Protein AF-A0A6V8KD96-F1 (afdb_monomer_lite)

Structure (mmCIF, N/CA/C/O backbone):
data_AF-A0A6V8KD96-F1
#
_entry.id   AF-A0A6V8KD96-F1
#
loop_
_atom_site.group_PDB
_atom_site.id
_atom_site.type_symbol
_atom_site.label_atom_id
_atom_site.label_alt_id
_atom_site.label_comp_id
_atom_site.label_asym_id
_atom_site.label_entity_id
_atom_site.label_seq_id
_atom_site.pdbx_PDB_ins_code
_atom_site.Cartn_x
_atom_site.Cartn_y
_atom_site.Cartn_z
_atom_site.occupancy
_atom_site.B_iso_or_equiv
_atom_site.auth_seq_id
_atom_site.auth_comp_id
_atom_site.auth_asym_id
_atom_site.auth_atom_id
_atom_site.pdbx_PDB_model_num
ATOM 1 N N . MET A 1 1 ? 16.636 -43.516 18.981 1.00 42.97 1 MET A N 1
ATOM 2 C CA . MET A 1 1 ? 16.781 -42.056 19.197 1.00 42.97 1 MET A CA 1
ATOM 3 C C . MET A 1 1 ? 15.887 -41.313 18.204 1.00 42.97 1 MET A C 1
ATOM 5 O O . MET A 1 1 ? 16.340 -40.956 17.128 1.00 42.97 1 MET A O 1
ATOM 9 N N . GLY A 1 2 ? 14.596 -41.149 18.510 1.00 41.62 2 GLY A N 1
ATOM 10 C CA . GLY A 1 2 ? 13.645 -40.434 17.646 1.00 41.62 2 GLY A CA 1
ATOM 11 C C . GLY A 1 2 ? 13.382 -39.036 18.199 1.00 41.62 2 GLY A C 1
ATOM 12 O O . GLY A 1 2 ? 12.843 -38.909 19.297 1.00 41.62 2 GLY A O 1
ATOM 13 N N . ARG A 1 3 ? 13.799 -37.987 17.483 1.00 45.72 3 ARG A N 1
ATOM 14 C CA . ARG A 1 3 ? 13.549 -36.592 17.878 1.00 45.72 3 ARG A CA 1
ATOM 15 C C . ARG A 1 3 ? 12.048 -36.306 17.755 1.00 45.72 3 ARG A C 1
ATOM 17 O O . ARG A 1 3 ? 11.510 -36.336 16.653 1.00 45.72 3 ARG A O 1
ATOM 24 N N . ARG A 1 4 ? 11.370 -36.032 18.876 1.00 44.94 4 ARG A N 1
ATOM 25 C CA . ARG A 1 4 ? 9.996 -35.503 18.874 1.00 44.94 4 ARG A CA 1
ATOM 26 C C . ARG A 1 4 ? 9.994 -34.161 18.141 1.00 44.94 4 ARG A C 1
ATOM 28 O O . ARG A 1 4 ? 10.761 -33.269 18.498 1.00 44.94 4 ARG A O 1
ATOM 35 N N . ALA A 1 5 ? 9.143 -34.023 17.128 1.00 49.69 5 ALA A N 1
ATOM 36 C CA . ALA A 1 5 ? 8.895 -32.739 16.489 1.00 49.69 5 ALA A CA 1
ATOM 37 C C . ALA A 1 5 ? 8.270 -31.782 17.517 1.00 49.69 5 ALA A C 1
ATOM 39 O O . ALA A 1 5 ? 7.313 -32.141 18.205 1.00 49.69 5 ALA A O 1
ATOM 40 N N . ALA A 1 6 ? 8.833 -30.580 17.644 1.00 44.31 6 ALA A N 1
ATOM 41 C CA . ALA A 1 6 ? 8.273 -29.541 18.498 1.00 44.31 6 ALA A CA 1
ATOM 42 C C . ALA A 1 6 ? 6.918 -29.075 17.930 1.00 44.31 6 ALA A C 1
ATOM 44 O O . ALA A 1 6 ? 6.780 -28.964 16.706 1.00 44.31 6 ALA A O 1
ATOM 45 N N . PRO A 1 7 ? 5.914 -28.788 18.777 1.00 42.50 7 PRO A N 1
ATOM 46 C CA . PRO A 1 7 ? 4.627 -28.296 18.308 1.00 42.50 7 PRO A CA 1
ATOM 47 C C . PRO A 1 7 ? 4.810 -26.957 17.583 1.00 42.50 7 PRO A C 1
ATOM 49 O O . PRO A 1 7 ? 5.487 -26.052 18.078 1.00 42.50 7 PRO A O 1
ATOM 52 N N . ARG A 1 8 ? 4.203 -26.829 16.395 1.00 50.16 8 ARG A N 1
ATOM 53 C CA . ARG A 1 8 ? 4.116 -25.555 15.670 1.00 50.16 8 ARG A CA 1
ATOM 54 C C . ARG A 1 8 ? 3.422 -24.5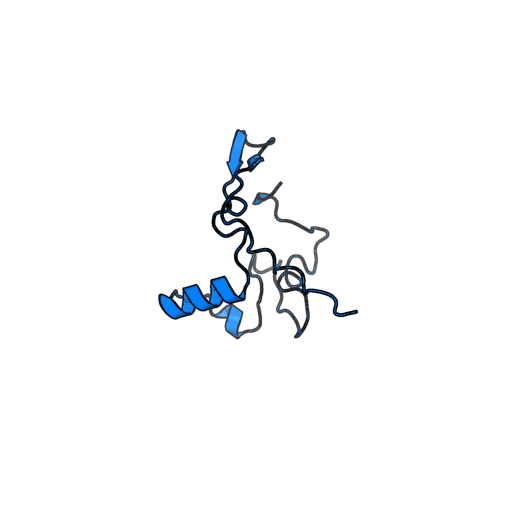52 16.591 1.00 50.16 8 ARG A C 1
ATOM 56 O O . ARG A 1 8 ? 2.284 -24.784 16.990 1.00 50.16 8 ARG A O 1
ATOM 63 N N . ARG A 1 9 ? 4.115 -23.467 16.957 1.00 46.56 9 ARG A N 1
ATOM 64 C CA . ARG A 1 9 ? 3.521 -22.373 17.734 1.00 46.56 9 ARG A CA 1
ATOM 65 C C . ARG A 1 9 ? 2.315 -21.846 16.960 1.00 46.56 9 ARG A C 1
ATOM 67 O O . ARG A 1 9 ? 2.481 -21.260 15.895 1.00 46.56 9 ARG A O 1
ATOM 74 N N . VAL A 1 10 ? 1.120 -22.066 17.494 1.00 46.19 10 VAL A N 1
ATOM 75 C CA . VAL A 1 10 ? -0.070 -21.326 17.079 1.00 46.19 10 VAL A CA 1
ATOM 76 C C . VAL A 1 10 ? 0.177 -19.877 17.495 1.00 46.19 10 VAL A C 1
ATOM 78 O O . VAL A 1 10 ? 0.457 -19.614 18.666 1.00 46.19 10 VAL A O 1
ATOM 81 N N . ALA A 1 11 ? 0.189 -18.958 16.531 1.00 42.69 11 ALA A N 1
ATOM 82 C CA . ALA A 1 11 ? 0.387 -17.540 16.802 1.00 42.69 11 ALA A CA 1
ATOM 83 C C . ALA A 1 11 ? -0.761 -17.010 17.682 1.00 42.69 11 ALA A C 1
ATOM 85 O O . ALA A 1 11 ? -1.929 -17.295 17.423 1.00 42.69 11 ALA A O 1
ATOM 86 N N . ASP A 1 12 ? -0.415 -16.273 18.740 1.00 39.38 12 ASP A N 1
ATOM 87 C CA . ASP A 1 12 ? -1.361 -15.653 19.674 1.00 39.38 12 ASP A CA 1
ATOM 88 C C . ASP A 1 12 ? -2.137 -14.518 18.972 1.00 39.38 12 ASP A C 1
ATOM 90 O O . ASP A 1 12 ? -1.511 -13.539 18.552 1.00 39.38 12 ASP A O 1
ATOM 94 N N . PRO A 1 13 ? -3.481 -14.581 18.884 1.00 42.00 13 PRO A N 1
ATOM 95 C CA . PRO A 1 13 ? -4.300 -13.565 18.213 1.00 42.00 13 PRO A CA 1
ATOM 96 C C . PRO A 1 13 ? -4.198 -12.156 18.825 1.00 42.00 13 PRO A C 1
ATOM 98 O O . PRO A 1 13 ? -4.620 -11.177 18.210 1.00 42.00 13 PRO A O 1
ATOM 101 N N . ARG A 1 14 ? -3.655 -12.027 20.043 1.00 45.84 14 ARG A N 1
ATOM 102 C CA . ARG A 1 14 ? -3.650 -10.778 20.825 1.00 45.84 14 ARG A CA 1
ATOM 103 C C . 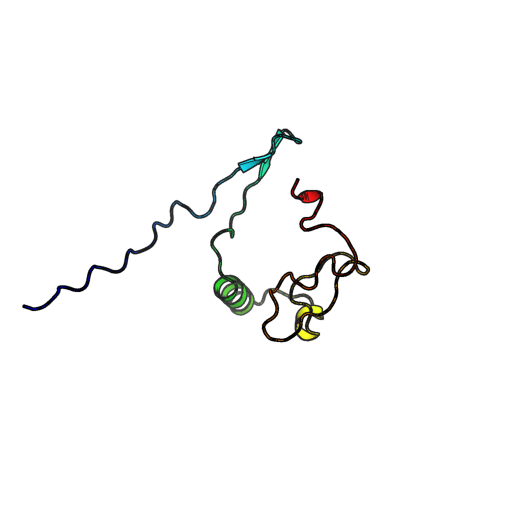ARG A 1 14 ? -2.593 -9.749 20.407 1.00 45.84 14 ARG A C 1
ATOM 105 O O . ARG A 1 14 ? -2.587 -8.649 20.951 1.00 45.84 14 ARG A O 1
ATOM 112 N N . GLN A 1 15 ? -1.729 -10.048 19.433 1.00 45.97 15 GLN A N 1
ATOM 113 C CA . GLN A 1 15 ? -0.634 -9.146 19.027 1.00 45.97 15 GLN A CA 1
ATOM 114 C C . GLN A 1 15 ? -0.931 -8.280 17.785 1.00 45.97 15 GLN A C 1
ATOM 116 O O . GLN A 1 15 ? -0.067 -7.532 17.331 1.00 45.97 15 GLN A O 1
ATOM 121 N N . HIS A 1 16 ? -2.136 -8.341 17.216 1.00 48.09 16 HIS A N 1
ATOM 122 C CA . HIS A 1 16 ? -2.353 -7.902 15.830 1.00 48.09 16 HIS A CA 1
ATOM 123 C C . HIS A 1 16 ? -2.917 -6.483 15.624 1.00 48.09 16 HIS A C 1
ATOM 125 O O . HIS A 1 16 ? -2.922 -6.003 14.493 1.00 48.09 16 HIS A O 1
ATOM 131 N N . ALA A 1 17 ? -3.316 -5.768 16.684 1.00 50.34 17 ALA A N 1
ATOM 132 C CA . ALA A 1 17 ? -3.921 -4.429 16.582 1.00 50.34 17 ALA A CA 1
ATOM 133 C C . ALA A 1 17 ? -3.275 -3.383 17.515 1.00 50.34 17 ALA A C 1
ATOM 135 O O . ALA A 1 17 ? -3.959 -2.534 18.083 1.00 50.34 17 ALA A O 1
ATOM 136 N N . GLY A 1 18 ? -1.952 -3.438 17.704 1.00 52.62 18 GLY A N 1
ATOM 137 C CA . GLY A 1 18 ? -1.235 -2.510 18.585 1.00 52.62 18 GLY A CA 1
ATOM 138 C C . GLY A 1 18 ? -1.400 -1.044 18.159 1.00 52.62 18 GLY A C 1
ATOM 139 O O . GLY A 1 18 ? -0.843 -0.611 17.148 1.00 52.62 18 GLY A O 1
ATOM 140 N N . GLY A 1 19 ? -2.163 -0.270 18.934 1.00 56.91 19 GLY A N 1
ATOM 141 C CA . GLY A 1 19 ? -2.262 1.178 18.782 1.00 56.91 19 GLY A CA 1
ATOM 142 C C . GLY A 1 19 ? -0.952 1.851 19.192 1.00 56.91 19 GLY A C 1
ATOM 143 O O . GLY A 1 19 ? -0.453 1.622 20.291 1.00 56.91 19 GLY A O 1
ATOM 144 N N . ARG A 1 20 ? -0.382 2.694 18.325 1.00 62.59 20 ARG A N 1
ATOM 145 C CA . ARG A 1 20 ? 0.800 3.510 18.649 1.00 62.59 20 ARG A CA 1
ATOM 146 C C . ARG A 1 20 ? 0.393 4.975 18.742 1.00 62.59 20 ARG A C 1
ATOM 148 O O . ARG A 1 20 ? -0.196 5.518 17.806 1.00 62.59 20 ARG A O 1
ATOM 155 N N . VAL A 1 21 ? 0.734 5.631 19.847 1.00 59.47 21 VAL A N 1
ATOM 156 C CA . VAL A 1 21 ? 0.588 7.088 19.982 1.00 59.47 21 VAL A CA 1
ATOM 157 C C . VAL A 1 21 ? 1.553 7.773 19.008 1.00 59.47 21 VAL A C 1
ATOM 159 O O . VAL A 1 21 ? 2.741 7.454 18.990 1.00 59.47 21 VAL A O 1
ATOM 162 N N . ARG A 1 22 ? 1.058 8.706 18.183 1.00 60.03 22 ARG A N 1
ATOM 163 C CA . ARG A 1 22 ? 1.893 9.591 17.359 1.00 60.03 22 ARG A CA 1
ATOM 164 C C . ARG A 1 22 ? 2.467 10.711 18.230 1.00 60.03 22 ARG A C 1
ATOM 166 O O . ARG A 1 22 ? 1.697 11.601 18.599 1.00 60.03 22 ARG A O 1
ATOM 173 N N . PRO A 1 23 ? 3.792 10.766 18.450 1.00 59.59 23 PRO A N 1
ATOM 174 C CA . PRO A 1 23 ? 4.387 11.795 19.298 1.00 59.59 23 PRO A CA 1
ATOM 175 C C . PRO A 1 23 ? 4.164 13.210 18.745 1.00 59.59 23 PRO A C 1
ATOM 177 O O . PRO A 1 23 ? 3.876 14.130 19.496 1.00 59.59 23 PRO A O 1
ATOM 180 N N . LYS A 1 24 ? 4.214 13.384 17.416 1.00 66.88 24 LYS A N 1
ATOM 181 C CA . LYS A 1 24 ? 4.119 14.708 16.772 1.00 66.88 24 LYS A CA 1
ATOM 182 C C . LYS A 1 24 ? 2.709 15.290 16.659 1.00 66.88 24 LYS A C 1
ATOM 184 O O . LYS A 1 24 ? 2.572 16.462 16.335 1.00 66.88 24 LYS A O 1
ATOM 189 N N . ARG A 1 25 ? 1.658 14.479 16.814 1.00 72.31 25 ARG A N 1
ATOM 190 C CA . ARG A 1 25 ? 0.272 14.909 16.528 1.00 72.31 25 ARG A CA 1
ATOM 191 C C . ARG A 1 25 ? -0.718 14.606 17.650 1.00 72.31 25 ARG A C 1
ATOM 193 O O . ARG A 1 25 ? -1.906 14.810 17.437 1.00 72.31 25 ARG A O 1
ATOM 200 N N . GLY A 1 26 ? -0.261 14.064 18.784 1.00 83.12 26 GLY A N 1
ATOM 201 C CA . GLY A 1 26 ? -1.109 13.753 19.945 1.00 83.12 26 GLY A CA 1
ATOM 202 C C . GLY A 1 26 ? -2.246 12.759 19.669 1.00 83.12 26 GLY A C 1
ATOM 203 O O . GLY A 1 26 ? -3.215 12.713 20.415 1.00 83.12 26 GLY A O 1
ATOM 204 N N . LYS A 1 27 ? -2.168 11.983 18.580 1.00 83.81 27 LYS A N 1
ATOM 205 C CA . LYS A 1 27 ? -3.233 11.068 18.133 1.00 83.81 27 LYS A CA 1
ATOM 206 C C . LYS A 1 27 ? -2.794 9.617 18.263 1.00 83.81 27 LYS A C 1
ATOM 208 O O . LYS A 1 27 ? -1.663 9.284 17.910 1.00 83.81 27 LYS A O 1
ATOM 213 N N . VAL A 1 28 ? -3.702 8.741 18.684 1.00 87.62 28 VAL A N 1
ATOM 214 C CA . VAL A 1 28 ? -3.489 7.288 18.630 1.00 87.62 28 VAL A CA 1
ATOM 215 C C . VAL A 1 28 ? -3.720 6.805 17.199 1.00 87.62 28 VAL A C 1
ATOM 217 O O . VAL A 1 28 ? -4.766 7.075 16.611 1.00 87.62 28 VAL A O 1
ATOM 220 N N . LYS A 1 29 ? -2.744 6.094 16.623 1.00 84.62 29 LYS A N 1
ATOM 221 C CA . LYS A 1 29 ? -2.898 5.397 15.343 1.00 84.62 29 LYS A CA 1
ATOM 222 C C . LYS A 1 29 ? -3.136 3.915 15.610 1.00 84.62 29 LYS A C 1
ATOM 224 O O . LYS A 1 29 ? -2.254 3.242 16.140 1.00 84.62 29 LYS A O 1
ATOM 229 N N . VAL A 1 30 ? -4.299 3.420 15.203 1.00 89.62 30 VAL A N 1
ATOM 230 C CA . VAL A 1 30 ? -4.642 1.993 15.220 1.00 89.62 30 VAL A CA 1
ATOM 231 C C . VAL A 1 30 ? -4.527 1.447 13.799 1.00 89.62 30 VAL A C 1
ATOM 233 O O . VAL A 1 30 ? -4.988 2.083 12.854 1.00 89.62 30 VAL A O 1
ATOM 236 N N . ASN A 1 31 ? -3.898 0.281 13.647 1.00 92.06 31 ASN A N 1
ATOM 237 C CA . ASN A 1 31 ? -3.761 -0.420 12.370 1.00 92.06 31 ASN A CA 1
ATOM 238 C C . ASN A 1 31 ? -4.448 -1.797 12.501 1.00 92.06 31 ASN A C 1
ATOM 240 O O . ASN A 1 31 ? -3.779 -2.768 12.847 1.00 92.06 31 ASN A O 1
ATOM 244 N N . PRO A 1 32 ? -5.775 -1.897 12.290 1.00 94.19 32 PRO A N 1
ATOM 245 C CA . PRO A 1 32 ? -6.556 -3.097 12.630 1.00 94.19 32 PRO A CA 1
ATOM 246 C C . PRO A 1 32 ? -6.228 -4.323 11.766 1.00 94.19 32 PRO A C 1
ATOM 248 O O . PRO A 1 32 ? -6.484 -5.448 12.176 1.00 94.19 32 PRO A O 1
ATOM 251 N N . ILE A 1 33 ? -5.633 -4.107 10.593 1.00 95.50 33 ILE A N 1
ATOM 252 C CA . ILE A 1 33 ? -5.199 -5.160 9.667 1.00 95.50 33 ILE A CA 1
ATOM 253 C C . ILE A 1 33 ? -3.670 -5.285 9.612 1.00 95.50 33 ILE A C 1
ATOM 255 O O . ILE A 1 33 ? -3.127 -5.777 8.633 1.00 95.50 33 ILE A O 1
ATOM 259 N N . ALA A 1 34 ? -2.941 -4.818 10.635 1.00 93.69 34 ALA A N 1
ATOM 260 C CA . ALA A 1 34 ? -1.471 -4.816 10.616 1.00 93.69 34 ALA A CA 1
ATOM 261 C C . ALA A 1 34 ? -0.850 -6.211 10.465 1.00 93.69 34 ALA A C 1
ATOM 263 O O . ALA A 1 34 ? 0.281 -6.332 10.007 1.00 93.69 34 ALA A O 1
ATOM 264 N N . ALA A 1 35 ? -1.579 -7.244 10.876 1.00 94.56 35 ALA A N 1
ATOM 265 C CA . ALA A 1 35 ? -1.144 -8.629 10.794 1.00 94.56 35 ALA A CA 1
ATOM 266 C C . ALA A 1 35 ? -1.578 -9.353 9.522 1.00 94.56 35 ALA A C 1
ATOM 268 O O . ALA A 1 35 ? -1.170 -10.491 9.316 1.00 94.56 35 ALA A O 1
ATOM 269 N N . TRP A 1 36 ? -2.436 -8.731 8.714 1.00 96.94 36 TRP A N 1
ATOM 270 C CA . TRP A 1 36 ? -2.915 -9.360 7.496 1.00 96.94 36 TRP A CA 1
ATOM 271 C C . TRP A 1 36 ? -1.774 -9.473 6.497 1.00 96.94 36 TRP A C 1
ATOM 273 O O . TRP A 1 36 ? -1.041 -8.517 6.235 1.00 96.94 36 TRP A O 1
ATOM 283 N N . THR A 1 37 ? -1.653 -10.659 5.923 1.00 95.81 37 THR A N 1
ATOM 284 C CA . THR A 1 37 ? -0.850 -10.894 4.732 1.00 95.81 37 THR A CA 1
ATOM 285 C C . THR A 1 37 ? -1.594 -10.389 3.495 1.00 95.81 37 THR A C 1
ATOM 287 O O . THR A 1 37 ? -2.794 -10.112 3.536 1.00 95.81 37 THR A O 1
ATOM 290 N N . GLN A 1 38 ? -0.901 -10.308 2.355 1.00 92.19 38 GLN A N 1
ATOM 291 C CA . GLN A 1 38 ? -1.564 -9.980 1.090 1.00 92.19 38 GLN A CA 1
ATOM 292 C C . GLN A 1 38 ? -2.663 -11.002 0.743 1.00 92.19 38 GLN A C 1
ATOM 294 O O . GLN A 1 38 ? -3.732 -10.613 0.291 1.00 92.19 38 GLN A O 1
ATOM 299 N N . ALA A 1 39 ? -2.447 -12.287 1.048 1.00 96.31 39 ALA A N 1
ATOM 300 C CA . ALA A 1 39 ? -3.441 -13.333 0.819 1.00 96.31 39 ALA A CA 1
ATOM 301 C C . ALA A 1 39 ? -4.713 -13.137 1.663 1.00 96.31 39 ALA A C 1
ATOM 303 O O . ALA A 1 39 ? -5.812 -13.384 1.171 1.00 96.31 39 ALA A O 1
ATOM 304 N N . ASP A 1 40 ? -4.584 -12.647 2.901 1.00 98.00 40 ASP A N 1
ATOM 305 C CA . ASP A 1 40 ? -5.742 -12.337 3.751 1.00 98.00 40 ASP A CA 1
ATOM 306 C C . ASP A 1 40 ? -6.567 -11.181 3.164 1.00 98.00 40 ASP A C 1
ATOM 308 O O . ASP A 1 40 ? -7.799 -11.240 3.128 1.00 98.00 40 ASP A O 1
ATOM 312 N N . VAL A 1 41 ? -5.887 -10.147 2.649 1.00 96.38 41 VAL A N 1
ATOM 313 C CA . VAL A 1 41 ? -6.525 -9.015 1.957 1.00 96.38 41 VAL A CA 1
ATOM 314 C C . VAL A 1 41 ? -7.270 -9.498 0.710 1.00 96.38 41 VAL A C 1
ATOM 316 O O . VAL A 1 41 ? -8.447 -9.173 0.538 1.00 96.38 41 VAL A O 1
ATOM 319 N N . ASP A 1 42 ? -6.618 -10.305 -0.128 1.00 95.56 42 ASP A N 1
ATOM 320 C CA . ASP A 1 42 ? -7.190 -10.812 -1.379 1.00 95.56 42 ASP A CA 1
ATOM 321 C C . ASP A 1 42 ? -8.403 -11.724 -1.117 1.00 95.56 42 ASP A C 1
ATOM 323 O O . ASP A 1 42 ? -9.446 -11.587 -1.764 1.00 95.56 42 ASP A O 1
ATOM 327 N N . ALA A 1 43 ? -8.312 -12.602 -0.111 1.00 98.25 43 ALA A N 1
ATOM 328 C CA . ALA A 1 43 ? -9.416 -13.460 0.310 1.00 98.25 43 ALA A CA 1
ATOM 329 C C . ALA A 1 43 ? -10.621 -12.642 0.795 1.00 98.25 43 ALA A C 1
ATOM 331 O O . ALA A 1 43 ? -11.766 -12.957 0.457 1.00 98.25 43 ALA A O 1
ATOM 332 N N . TYR A 1 44 ? -10.383 -11.568 1.554 1.00 98.38 44 TYR A N 1
ATOM 333 C CA . TYR A 1 44 ? -11.451 -10.688 2.021 1.00 98.38 44 TYR A CA 1
ATOM 334 C C . TYR A 1 44 ? -12.124 -9.936 0.867 1.00 98.38 44 TYR A C 1
ATOM 336 O O . TYR A 1 44 ? -13.354 -9.895 0.800 1.00 98.38 44 TYR A O 1
ATOM 344 N N . ILE A 1 45 ? -11.332 -9.384 -0.059 1.00 97.81 45 ILE A N 1
ATOM 345 C CA . ILE A 1 45 ? -11.836 -8.708 -1.263 1.00 97.81 45 ILE A CA 1
ATOM 346 C C . ILE A 1 45 ? -12.740 -9.650 -2.058 1.00 97.81 45 ILE A C 1
ATOM 348 O O . ILE A 1 45 ? -13.860 -9.270 -2.396 1.00 97.81 45 ILE A O 1
A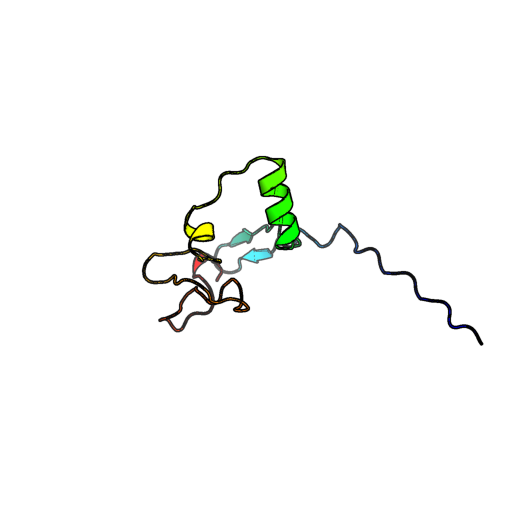TOM 352 N N . SER A 1 46 ? -12.284 -10.882 -2.308 1.00 97.94 46 SER A N 1
ATOM 353 C CA . SER A 1 46 ? -13.049 -11.872 -3.068 1.00 97.94 46 SER A CA 1
ATOM 354 C C . SER A 1 46 ? -14.323 -12.301 -2.346 1.00 97.94 46 SER A C 1
ATOM 356 O O . SER A 1 46 ? -15.368 -12.415 -2.981 1.00 97.94 46 SER A O 1
ATOM 358 N N . ARG A 1 47 ? -14.257 -12.542 -1.030 1.00 98.44 47 ARG A N 1
ATOM 359 C CA . ARG A 1 47 ? -15.406 -13.000 -0.235 1.00 98.44 47 ARG A CA 1
ATOM 360 C C . ARG A 1 47 ? -16.545 -11.984 -0.221 1.00 98.44 47 ARG A C 1
ATOM 362 O O . ARG A 1 47 ? -17.707 -12.376 -0.234 1.00 98.44 47 ARG A O 1
ATOM 369 N N . TRP A 1 48 ? -16.205 -10.700 -0.155 1.00 98.44 48 TRP A N 1
ATOM 370 C CA . TRP A 1 48 ? -17.173 -9.613 0.009 1.00 98.44 48 TRP A CA 1
ATOM 371 C C . TRP A 1 48 ? -17.374 -8.775 -1.250 1.00 98.44 48 TRP A C 1
ATOM 373 O O . TRP A 1 48 ? -18.054 -7.754 -1.200 1.00 98.44 48 TRP A O 1
ATOM 383 N N . ASN A 1 49 ? -16.789 -9.203 -2.370 1.00 97.62 49 ASN A N 1
ATOM 384 C CA . ASN A 1 49 ? -16.837 -8.511 -3.653 1.00 97.62 49 ASN A CA 1
ATOM 385 C C . ASN A 1 49 ? -16.474 -7.018 -3.536 1.00 97.62 49 ASN A C 1
ATOM 387 O O . ASN A 1 49 ? -17.161 -6.143 -4.065 1.00 97.62 49 ASN A O 1
ATOM 391 N N . VAL A 1 50 ? -15.407 -6.725 -2.786 1.00 98.06 50 VAL A N 1
ATOM 392 C CA . VAL A 1 50 ? -14.962 -5.349 -2.544 1.00 98.06 50 VAL A CA 1
ATOM 393 C C . VAL A 1 50 ? -14.433 -4.763 -3.857 1.00 98.06 50 VAL A C 1
ATOM 395 O O . VAL A 1 50 ? -13.525 -5.346 -4.455 1.00 98.06 50 VAL A O 1
ATOM 398 N N . PRO A 1 51 ? -14.933 -3.602 -4.315 1.00 97.62 51 PRO A N 1
ATOM 399 C CA . PRO A 1 51 ? -14.384 -2.949 -5.494 1.00 97.62 51 PRO A CA 1
ATOM 400 C C . PRO A 1 51 ? -12.910 -2.584 -5.288 1.00 97.62 51 PRO A C 1
ATOM 402 O O . PRO A 1 51 ? -12.541 -1.952 -4.298 1.00 97.62 51 PRO A O 1
ATOM 405 N N . VAL A 1 52 ? -12.068 -2.953 -6.251 1.00 97.06 52 VAL A N 1
ATOM 406 C CA . VAL A 1 52 ? -10.632 -2.645 -6.249 1.00 97.06 52 VAL A CA 1
ATOM 407 C C . VAL A 1 52 ? -10.281 -1.667 -7.356 1.00 97.06 52 VAL A C 1
ATOM 409 O O . VAL A 1 52 ? -10.912 -1.635 -8.411 1.00 97.06 52 VAL A O 1
ATOM 412 N N . ASN A 1 53 ? -9.231 -0.879 -7.133 1.00 97.00 53 ASN A N 1
ATOM 413 C CA . ASN A 1 53 ? -8.744 0.058 -8.135 1.00 97.00 53 ASN A CA 1
ATOM 414 C C . ASN A 1 53 ? -8.250 -0.693 -9.388 1.00 97.00 53 ASN A C 1
ATOM 416 O O . ASN A 1 53 ? -7.406 -1.585 -9.299 1.00 97.00 53 ASN A O 1
ATOM 420 N N . GLU A 1 54 ? -8.724 -0.304 -10.572 1.00 96.94 54 GLU A N 1
ATOM 421 C CA . GLU A 1 54 ? -8.360 -0.950 -11.840 1.00 96.94 54 GLU A CA 1
ATOM 422 C C . GLU A 1 54 ? -6.860 -0.914 -12.152 1.00 96.94 54 GLU A C 1
ATOM 424 O O . GLU A 1 54 ? -6.357 -1.761 -12.892 1.00 96.94 54 GLU A O 1
ATOM 429 N N . LEU A 1 55 ? -6.121 0.045 -11.588 1.00 96.38 55 LEU A N 1
ATOM 430 C CA . LEU A 1 55 ? -4.676 0.146 -11.772 1.00 96.38 55 LEU A CA 1
ATOM 431 C C . LEU A 1 55 ? -3.930 -1.087 -11.240 1.00 96.38 55 LEU A C 1
ATOM 433 O O . LEU A 1 55 ? -2.874 -1.413 -11.783 1.00 96.38 55 LEU A O 1
ATOM 437 N N . PHE A 1 56 ? -4.488 -1.832 -10.279 1.00 93.94 56 PHE A N 1
ATOM 438 C CA . PHE A 1 56 ? -3.907 -3.111 -9.856 1.00 93.94 56 PHE A CA 1
ATOM 439 C C . PHE A 1 56 ? -3.798 -4.097 -11.030 1.00 93.94 56 PHE A C 1
ATOM 441 O O . PHE A 1 56 ? -2.748 -4.706 -11.226 1.00 93.94 56 PHE A O 1
ATOM 448 N N . LYS A 1 57 ? -4.814 -4.154 -11.905 1.00 92.69 57 LYS A N 1
ATOM 449 C CA . LYS A 1 57 ? -4.803 -4.988 -13.125 1.00 92.69 57 LYS A CA 1
ATOM 450 C C . LYS A 1 57 ? -3.792 -4.504 -14.170 1.00 92.69 57 LYS A C 1
ATOM 452 O O . LYS A 1 57 ? -3.410 -5.255 -15.058 1.00 92.69 57 LYS A O 1
ATOM 457 N N . LYS A 1 58 ? -3.349 -3.248 -14.070 1.00 94.88 58 LYS A N 1
ATOM 458 C CA . LYS A 1 58 ? -2.353 -2.627 -14.958 1.00 94.88 58 LYS A CA 1
ATOM 459 C C . LYS A 1 58 ? -0.927 -2.703 -14.387 1.00 94.88 58 LYS A C 1
ATOM 461 O O . LYS A 1 58 ? -0.038 -2.050 -14.929 1.00 94.88 58 LYS A O 1
ATOM 466 N N . GLY A 1 59 ? -0.701 -3.467 -13.312 1.00 92.94 59 GLY A N 1
ATOM 467 C CA . GLY A 1 59 ? 0.624 -3.688 -12.719 1.00 92.94 59 GLY A CA 1
ATOM 468 C C . GLY A 1 59 ? 1.049 -2.654 -11.671 1.00 92.94 59 GLY A C 1
ATOM 469 O O . GLY A 1 59 ? 2.240 -2.507 -11.403 1.00 92.94 59 GLY A O 1
ATOM 470 N N . TYR A 1 60 ? 0.110 -1.903 -11.088 1.00 95.62 60 TYR A N 1
ATOM 471 C CA . TYR A 1 60 ? 0.398 -1.013 -9.959 1.00 95.62 60 TYR A CA 1
ATOM 472 C C . TYR A 1 60 ? 0.090 -1.718 -8.633 1.00 95.62 60 TYR A C 1
ATOM 474 O O . TYR A 1 60 ? -1.060 -1.757 -8.212 1.00 95.62 60 TYR A O 1
ATOM 482 N N . THR A 1 61 ? 1.110 -2.245 -7.952 1.00 93.56 61 THR A N 1
ATOM 483 C CA . THR A 1 61 ? 0.951 -2.993 -6.684 1.00 93.56 61 THR A CA 1
ATOM 484 C C . THR A 1 61 ? 0.883 -2.108 -5.435 1.00 93.56 61 THR A C 1
ATOM 486 O O . THR A 1 61 ? 0.483 -2.565 -4.369 1.00 93.56 61 THR A O 1
ATOM 489 N N . SER A 1 62 ? 1.233 -0.824 -5.544 1.00 94.25 62 SER A N 1
ATOM 490 C CA . SER A 1 62 ? 1.024 0.177 -4.493 1.00 94.25 62 SER A CA 1
ATOM 491 C C . SER A 1 62 ? 0.757 1.533 -5.129 1.00 94.25 62 SER A C 1
ATOM 493 O O . SER A 1 62 ? 1.574 2.023 -5.903 1.00 94.25 62 SER A O 1
ATOM 495 N N . ILE A 1 63 ? -0.377 2.153 -4.798 1.00 94.31 63 ILE A N 1
ATOM 496 C CA . ILE A 1 63 ? -0.869 3.361 -5.472 1.00 94.31 63 ILE A CA 1
ATOM 497 C C . ILE A 1 63 ? -0.758 4.578 -4.541 1.00 94.31 63 ILE A C 1
ATOM 499 O O . ILE A 1 63 ? -1.073 4.505 -3.352 1.00 94.31 63 ILE A O 1
ATOM 503 N N . GLY A 1 64 ? -0.277 5.705 -5.071 1.00 91.38 64 GLY A N 1
ATOM 504 C CA . GLY A 1 64 ? -0.208 7.002 -4.392 1.00 91.38 64 GLY A CA 1
ATOM 505 C C . GLY A 1 64 ? -0.519 8.162 -5.341 1.00 91.38 64 GLY A C 1
ATOM 506 O O . GLY A 1 64 ? -1.366 8.035 -6.218 1.00 91.38 64 GLY A O 1
ATOM 507 N N . CYS A 1 65 ? 0.179 9.295 -5.188 1.00 90.88 65 CYS A N 1
ATOM 508 C CA . CYS A 1 65 ? 0.094 10.416 -6.131 1.00 90.88 65 CYS A CA 1
ATOM 509 C C . CYS A 1 65 ? 0.598 10.021 -7.528 1.00 90.88 65 CYS A C 1
ATOM 511 O O . CYS A 1 65 ? 1.572 9.270 -7.632 1.00 90.88 65 CYS A O 1
ATOM 513 N N . TRP A 1 66 ? -0.032 10.564 -8.578 1.00 90.31 66 TRP A N 1
ATOM 514 C CA . TRP A 1 66 ? 0.321 10.310 -9.982 1.00 90.31 66 TRP A CA 1
ATOM 515 C C . TRP A 1 66 ? 1.826 10.459 -10.286 1.00 90.31 66 TRP A C 1
ATOM 517 O O . TRP A 1 66 ? 2.403 9.490 -10.772 1.00 90.31 66 TRP A O 1
ATOM 527 N N . PRO A 1 67 ? 2.521 11.559 -9.912 1.00 88.94 67 PRO A N 1
ATOM 528 C CA . PRO A 1 67 ? 3.943 11.709 -10.242 1.00 88.94 67 PRO A CA 1
ATOM 529 C C . PRO A 1 67 ? 4.863 10.837 -9.370 1.00 88.94 67 PRO A C 1
ATOM 531 O O . PRO A 1 67 ? 6.069 10.785 -9.580 1.00 88.94 67 PRO A O 1
ATOM 534 N N . CYS A 1 68 ? 4.319 10.170 -8.351 1.00 88.31 68 CYS A N 1
ATOM 535 C CA . CYS A 1 68 ? 5.078 9.471 -7.315 1.00 88.31 68 CYS A CA 1
ATOM 536 C C . CYS A 1 68 ? 4.917 7.948 -7.370 1.00 88.31 68 CYS A C 1
ATOM 538 O O . CYS A 1 68 ? 5.333 7.269 -6.423 1.00 88.31 68 CYS A O 1
ATOM 540 N N . THR A 1 69 ? 4.223 7.437 -8.388 1.00 92.88 69 THR A N 1
ATOM 541 C CA . THR A 1 69 ? 3.785 6.045 -8.476 1.00 92.88 69 THR A CA 1
ATOM 542 C C . THR A 1 69 ? 4.062 5.505 -9.873 1.00 92.88 69 THR A C 1
ATOM 544 O O . THR A 1 69 ? 3.552 6.033 -10.857 1.00 92.88 69 THR A O 1
ATOM 547 N N . ARG A 1 70 ? 4.815 4.409 -9.962 1.00 93.94 70 ARG A N 1
ATOM 548 C CA . ARG A 1 70 ? 5.023 3.639 -11.195 1.00 93.94 70 ARG A CA 1
ATOM 549 C C . ARG A 1 70 ? 4.514 2.206 -11.040 1.00 93.94 70 ARG A C 1
ATOM 551 O O . ARG A 1 70 ? 4.264 1.748 -9.925 1.00 93.94 70 ARG A O 1
ATOM 558 N N . ARG A 1 71 ? 4.415 1.49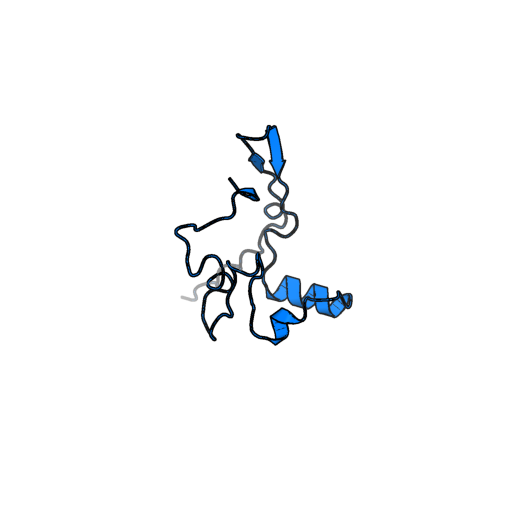0 -12.161 1.00 94.69 71 ARG A N 1
ATOM 559 C CA . ARG A 1 71 ? 4.211 0.034 -12.169 1.00 94.69 71 ARG A CA 1
ATOM 560 C C . ARG A 1 71 ? 5.409 -0.676 -11.543 1.00 94.69 71 ARG A C 1
ATOM 562 O O . ARG A 1 71 ? 6.540 -0.194 -11.662 1.00 94.69 71 ARG A O 1
ATOM 569 N N . THR A 1 72 ? 5.159 -1.815 -10.918 1.00 93.25 72 THR A N 1
ATOM 570 C CA . THR A 1 72 ? 6.197 -2.732 -10.432 1.00 93.25 72 THR A CA 1
ATOM 571 C C . THR A 1 72 ? 6.455 -3.833 -11.453 1.00 93.25 72 THR A C 1
ATOM 573 O O . THR A 1 72 ? 5.607 -4.136 -12.297 1.00 93.25 72 THR A O 1
ATOM 576 N N . LYS A 1 73 ? 7.659 -4.405 -11.415 1.00 91.75 73 LYS A N 1
ATOM 577 C CA . LYS A 1 73 ? 7.995 -5.606 -12.194 1.00 91.75 73 LYS A CA 1
ATOM 578 C C . LYS A 1 73 ? 7.670 -6.863 -11.388 1.00 91.75 73 LYS A C 1
ATOM 580 O O . LYS A 1 73 ? 7.543 -6.815 -10.166 1.00 91.75 73 LYS A O 1
ATOM 585 N N . ALA A 1 74 ? 7.563 -7.999 -12.071 1.00 90.12 74 ALA A N 1
ATOM 586 C CA . ALA A 1 74 ? 7.401 -9.287 -11.405 1.00 90.12 74 ALA A CA 1
ATOM 587 C C . ALA A 1 74 ? 8.560 -9.534 -10.421 1.00 90.12 74 ALA A C 1
ATOM 589 O O . ALA A 1 74 ? 9.724 -9.362 -10.778 1.00 90.12 74 ALA A O 1
ATOM 590 N N . GLY A 1 75 ? 8.227 -9.910 -9.185 1.00 90.56 75 GLY A N 1
ATOM 591 C CA . GLY A 1 75 ? 9.198 -10.158 -8.114 1.00 90.56 75 GLY A CA 1
ATOM 592 C C . GLY A 1 75 ? 9.747 -8.910 -7.411 1.00 90.56 75 GLY A C 1
ATOM 593 O O . GLY A 1 75 ? 10.477 -9.061 -6.436 1.00 90.56 75 GLY A O 1
ATOM 594 N N . GLU A 1 76 ? 9.404 -7.691 -7.850 1.00 91.56 76 GLU A N 1
ATOM 595 C CA . GLU A 1 76 ? 9.725 -6.479 -7.083 1.00 91.56 76 GLU A CA 1
ATOM 596 C C . GLU A 1 76 ? 8.916 -6.422 -5.778 1.00 91.56 76 GLU A C 1
ATOM 598 O O . GLU A 1 76 ? 7.800 -6.942 -5.693 1.00 91.56 76 GLU A O 1
ATOM 603 N N . ASP A 1 77 ? 9.461 -5.730 -4.771 1.00 90.62 77 ASP A N 1
ATOM 604 C CA . ASP A 1 77 ? 8.703 -5.386 -3.568 1.00 90.62 77 ASP A CA 1
ATOM 605 C C . ASP A 1 77 ? 7.387 -4.671 -3.960 1.00 90.62 77 ASP A C 1
ATOM 607 O O . ASP A 1 77 ? 7.410 -3.758 -4.797 1.00 90.62 77 ASP A O 1
ATOM 611 N N . PRO A 1 78 ? 6.230 -5.023 -3.364 1.00 90.31 78 PRO A N 1
ATOM 612 C CA . PRO A 1 78 ? 4.942 -4.443 -3.745 1.00 90.31 78 PRO A CA 1
ATOM 613 C C . PRO A 1 78 ? 4.872 -2.911 -3.640 1.00 90.31 78 PRO A C 1
ATOM 615 O O . PRO A 1 78 ? 4.077 -2.282 -4.345 1.00 90.31 78 PRO A O 1
ATOM 618 N N . ARG A 1 79 ? 5.694 -2.283 -2.789 1.00 92.00 79 ARG A N 1
ATOM 619 C CA . ARG A 1 79 ? 5.809 -0.825 -2.631 1.00 92.00 79 ARG A CA 1
ATOM 620 C C . ARG A 1 79 ? 6.957 -0.212 -3.440 1.00 92.00 79 ARG A C 1
ATOM 622 O O . ARG A 1 79 ? 7.037 1.014 -3.464 1.00 92.00 79 ARG A O 1
ATOM 629 N N . ALA A 1 80 ? 7.768 -0.986 -4.167 1.00 91.94 80 ALA A N 1
ATOM 630 C CA . ALA A 1 80 ? 8.900 -0.488 -4.968 1.00 91.94 80 ALA A CA 1
ATOM 631 C C . ALA A 1 80 ? 8.506 0.544 -6.042 1.00 91.94 80 ALA A C 1
ATOM 633 O O . ALA A 1 80 ? 9.333 1.330 -6.505 1.00 91.94 80 ALA A O 1
ATOM 634 N N . GLY A 1 81 ? 7.233 0.557 -6.449 1.00 91.44 81 GLY A N 1
ATOM 635 C CA . GLY A 1 81 ? 6.693 1.557 -7.366 1.00 91.44 81 GLY A CA 1
ATOM 636 C C . GLY A 1 81 ? 6.479 2.942 -6.741 1.00 91.44 81 GLY A C 1
ATOM 637 O O . GLY A 1 81 ? 6.196 3.898 -7.465 1.00 91.44 81 GLY A O 1
ATOM 638 N N . ARG A 1 82 ? 6.591 3.083 -5.415 1.00 93.12 82 ARG A N 1
ATOM 639 C CA . ARG A 1 82 ? 6.407 4.349 -4.696 1.00 93.12 82 ARG A CA 1
ATOM 640 C C . ARG A 1 82 ? 7.715 5.117 -4.628 1.00 93.12 82 ARG A C 1
ATOM 642 O O . ARG A 1 82 ? 8.765 4.548 -4.375 1.00 93.12 82 ARG A O 1
ATOM 649 N N . TRP A 1 83 ? 7.620 6.432 -4.822 1.00 84.88 83 TRP A N 1
ATOM 650 C CA . TRP A 1 83 ? 8.754 7.353 -4.695 1.00 84.88 83 TRP A CA 1
ATOM 651 C C . TRP A 1 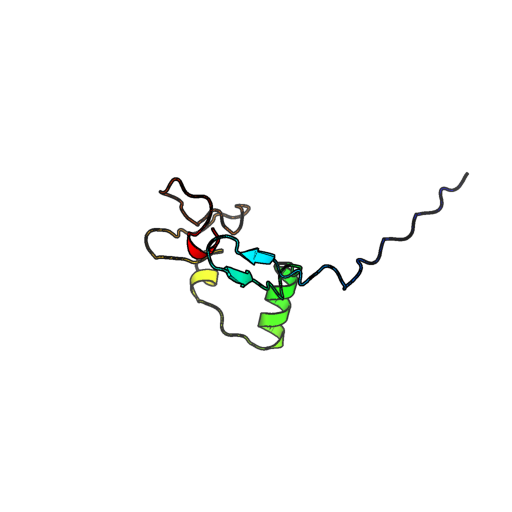83 ? 9.909 7.053 -5.653 1.00 84.88 83 TRP A C 1
ATOM 653 O O . TRP A 1 83 ? 11.034 7.453 -5.397 1.00 84.88 83 TRP A O 1
ATOM 663 N N . ALA A 1 84 ? 9.615 6.432 -6.797 1.00 71.31 84 ALA A N 1
ATOM 664 C CA . ALA A 1 84 ? 10.601 5.996 -7.786 1.00 71.31 84 ALA A CA 1
ATOM 665 C C . ALA A 1 84 ? 11.521 7.104 -8.351 1.00 71.31 84 ALA A C 1
ATOM 667 O O . ALA A 1 84 ? 12.440 6.797 -9.098 1.00 71.31 84 ALA A O 1
ATOM 668 N N . MET A 1 85 ? 11.264 8.372 -8.018 1.00 71.00 85 MET A N 1
ATOM 669 C CA . MET A 1 85 ? 12.024 9.553 -8.443 1.00 71.00 85 MET A CA 1
ATOM 670 C C . MET A 1 85 ? 12.282 10.532 -7.280 1.00 71.00 85 MET A C 1
ATOM 672 O O . MET A 1 85 ? 12.515 11.713 -7.510 1.00 71.00 85 MET A O 1
ATOM 676 N N . PHE A 1 86 ? 12.157 10.087 -6.024 1.00 74.75 86 PHE A N 1
ATOM 677 C CA . PHE A 1 86 ? 12.282 10.952 -4.848 1.00 74.75 86 PHE A CA 1
ATOM 678 C C . PHE A 1 86 ? 13.090 10.274 -3.738 1.00 74.75 86 PHE A C 1
ATOM 680 O O . PHE A 1 86 ? 12.892 9.094 -3.467 1.00 74.75 86 PHE A O 1
ATOM 687 N N . GLU A 1 87 ? 13.896 11.046 -3.008 1.00 75.12 87 GLU A N 1
ATOM 688 C CA . GLU A 1 87 ? 14.620 10.592 -1.810 1.00 75.12 87 GLU A CA 1
ATOM 689 C C . GLU A 1 87 ? 13.697 10.503 -0.582 1.00 75.12 87 GLU A C 1
ATOM 691 O O . GLU A 1 87 ? 13.845 11.208 0.414 1.00 75.12 87 GLU A O 1
ATOM 696 N N . LYS A 1 88 ? 12.667 9.658 -0.658 1.00 74.81 88 LYS A N 1
ATOM 697 C CA . LYS A 1 88 ? 11.781 9.371 0.475 1.00 74.81 88 LYS A CA 1
ATOM 698 C C . LYS A 1 88 ? 11.418 7.897 0.510 1.00 74.81 88 LYS A C 1
ATOM 700 O O . LYS A 1 88 ? 11.149 7.284 -0.516 1.00 74.81 88 LYS A O 1
ATOM 705 N N . THR A 1 89 ? 11.354 7.363 1.721 1.00 77.06 89 THR A N 1
ATOM 706 C CA . THR A 1 89 ? 11.000 5.965 1.995 1.00 77.06 89 THR A CA 1
ATOM 707 C C . THR A 1 89 ? 9.651 5.823 2.690 1.00 77.06 89 THR A C 1
ATOM 709 O O . THR A 1 89 ? 9.177 4.708 2.872 1.00 77.06 89 THR A O 1
ATOM 712 N N . GLU A 1 90 ? 9.015 6.931 3.096 1.00 78.69 90 GLU A N 1
ATOM 713 C CA . GLU A 1 90 ? 7.689 6.909 3.709 1.00 78.69 90 GLU A CA 1
ATOM 714 C C . GLU A 1 90 ? 6.930 8.230 3.486 1.00 78.69 90 GLU A C 1
ATOM 716 O O . GLU A 1 90 ? 7.505 9.298 3.265 1.00 78.69 90 GLU A O 1
ATOM 721 N N . CYS A 1 91 ? 5.600 8.163 3.496 1.00 78.50 91 CYS A N 1
ATOM 722 C CA . CYS A 1 91 ? 4.739 9.327 3.360 1.00 78.50 91 CYS A CA 1
ATOM 723 C C . CYS A 1 91 ? 4.758 10.184 4.636 1.00 78.50 91 CYS A C 1
ATOM 725 O O . CYS A 1 91 ? 4.711 9.662 5.748 1.00 78.50 91 CYS A O 1
ATOM 727 N N . GLY A 1 92 ? 4.686 11.512 4.487 1.00 80.88 92 GLY A N 1
ATOM 728 C CA . GLY A 1 92 ? 4.557 12.450 5.611 1.00 80.88 92 GLY A CA 1
ATOM 729 C C . GLY A 1 92 ? 3.307 12.237 6.481 1.00 80.88 92 GLY A C 1
ATOM 730 O O . GLY A 1 92 ? 3.257 12.686 7.622 1.00 80.88 92 GLY A O 1
ATOM 731 N N . LEU A 1 93 ? 2.302 11.502 5.989 1.00 81.94 93 LEU A N 1
ATOM 732 C CA . LEU A 1 93 ? 1.160 11.036 6.791 1.00 81.94 93 LEU A CA 1
ATOM 733 C C . LEU A 1 93 ? 1.569 10.034 7.878 1.00 81.94 93 LEU A C 1
ATOM 735 O O . LEU A 1 93 ? 0.767 9.700 8.760 1.00 81.94 93 LEU A O 1
ATOM 739 N N . HIS A 1 94 ? 2.770 9.469 7.775 1.00 80.69 94 HIS A N 1
ATOM 740 C CA . HIS A 1 94 ? 3.259 8.394 8.618 1.00 80.69 94 HIS A CA 1
ATOM 741 C C . HIS A 1 94 ? 4.369 8.786 9.597 1.00 80.69 94 HIS A C 1
ATOM 743 O O . HIS A 1 94 ? 4.526 8.064 10.580 1.00 80.69 94 HIS A O 1
ATOM 749 N N . THR A 1 95 ? 4.941 9.986 9.477 1.00 67.50 95 THR A N 1
ATOM 750 C CA . THR A 1 95 ? 5.911 10.597 10.408 1.00 67.50 95 THR A CA 1
ATOM 751 C C . THR A 1 95 ? 5.322 11.342 11.608 1.00 6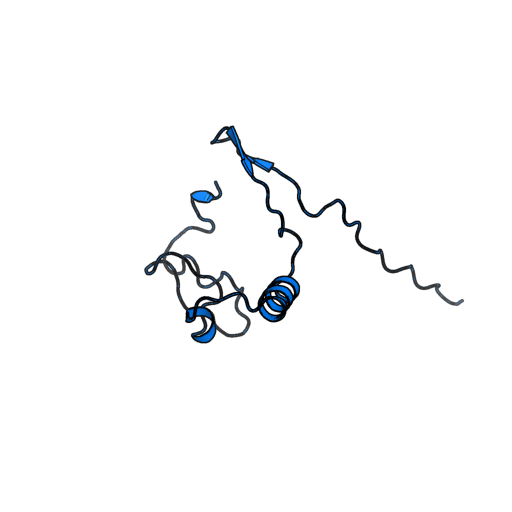7.50 95 THR A C 1
ATOM 753 O O . THR A 1 95 ? 4.102 11.660 11.637 1.00 67.50 95 THR A O 1
#

pLDDT: mean 79.86, std 19.29, range [39.38, 98.44]

Secondary structure (DSSP, 8-state):
---PPPPP-PPPGGGS---EEETTTTEEEP-TTTT--HHHHHHHHHHHT----GGGGGT-SS---GGGB-PPPTTS-TTTTBTTTSS-SS-TTT-

InterPro domains:
  IPR002500 Phosphoadenosine phosphosulphate reductase domain [PF01507] (23-70)
  IPR014729 Rossmann-like alpha/beta/alpha sandwich fold [G3DSA:3.40.50.620] (2-95)

Foldseek 3Di:
DDDDDDDDDDDDPPPQWDWDQDPVPRDTDTDNCNPPDPVNVVVVCVVVVPDDDCVVVVQQLDDDDPVFADHDDPPDDSCCRGNVPHPDDDDPVVD

Sequence (95 aa):
MGRRAAPRRVADPRQHAGGRVRPKRGKVKVNPIAAWTQADVDAYISRWNVPVNELFKKGYTSIGCWPCTRRTKAGEDPRAGRWAMFEKTECGLHT

Radius of gyration: 18.52 Å; chains: 1; bounding box: 34×57×36 Å

Organism: NCBI:txid1076126